Protein AF-A0A367IS87-F1 (afdb_monomer)

pLDDT: mean 85.95, std 9.02, range [53.47, 94.81]

Mean predicted aligned error: 5.11 Å

Solvent-accessible surface area (backbone atoms only — not comparable to full-atom values): 6168 Å² total; per-residue (Å²): 131,87,81,74,48,59,69,54,46,41,63,72,48,48,44,58,49,49,48,60,73,64,56,55,97,50,87,46,54,49,64,41,80,38,89,53,64,43,82,82,57,72,77,43,64,74,38,57,48,48,27,37,18,39,32,43,59,96,89,41,78,60,39,54,56,40,43,24,62,80,81,49,94,85,65,49,71,69,57,54,55,51,51,54,54,48,44,54,34,49,38,50,47,31,22,65,73,40,69,43,96,71,61,54,69,81

Nearest PDB structures (foldseek):
  7lo2-assembly1_B  TM=5.552E-01  e=5.186E-01  Escherichia coli 908573
  7ll3-assembly1_A-2  TM=4.665E-01  e=8.215E-01  Escherichia coli 908573
  8bb1-assembly1_D  TM=5.201E-01  e=1.301E+00  Escherichia coli
  7lo2-assembly1_D  TM=4.719E-01  e=1.141E+00  Escherichia coli 908573

Organism: Rhizopus azygosporus (NCBI:txid86630)

Secondary structure (DSSP, 8-state):
-PPPPHHHHIIIIIHHHHHHHT--S-TTEEEEE--S--TT-SSSTT---SEEEEEEETTEEEEEEEEE----TT--HHHHHHHHHHHHHHHHHHHHHTT-S---B-

Sequence (106 aa):
MFQVSEGHLAASYIHPMMSALFRSNNPETISNVCNKLFDMGQIANGSRPDYISDVYNGGERQYTNPVGEIKIEGATKIGIVRDLYRMALFSKEALDQGKLKGVMAF

Structure (mmCIF, N/CA/C/O backbone):
data_AF-A0A367IS87-F1
#
_entry.id   AF-A0A367IS87-F1
#
loop_
_atom_site.group_PDB
_atom_site.id
_atom_site.type_symbol
_atom_site.label_atom_id
_atom_site.label_alt_id
_atom_site.label_comp_id
_atom_site.label_asym_id
_atom_site.label_entity_id
_atom_site.label_seq_id
_atom_site.pdbx_PDB_ins_code
_atom_site.Cartn_x
_atom_site.Cartn_y
_atom_site.Cartn_z
_atom_site.occupancy
_atom_site.B_iso_or_equiv
_atom_site.auth_seq_id
_atom_site.auth_comp_id
_atom_site.auth_asym_id
_atom_site.auth_atom_id
_atom_site.pdbx_PDB_model_num
ATOM 1 N N . MET A 1 1 ? 10.821 11.137 -25.593 1.00 53.47 1 MET A N 1
ATOM 2 C CA . MET A 1 1 ? 9.707 10.975 -24.636 1.00 53.47 1 MET A CA 1
ATOM 3 C C . MET A 1 1 ? 10.308 11.077 -23.243 1.00 53.47 1 MET A C 1
ATOM 5 O O . MET A 1 1 ? 11.313 10.415 -23.016 1.00 53.47 1 MET A O 1
ATOM 9 N N . PHE A 1 2 ? 9.812 11.956 -22.367 1.00 56.75 2 PHE A N 1
ATOM 10 C CA . PHE A 1 2 ? 10.321 12.027 -20.991 1.00 56.75 2 PHE A CA 1
ATOM 11 C C . PHE A 1 2 ? 9.852 10.784 -20.235 1.00 56.75 2 PHE A C 1
ATOM 13 O O . PHE A 1 2 ? 8.651 10.546 -20.136 1.00 56.75 2 PHE A O 1
ATOM 20 N N . GLN A 1 3 ? 10.793 9.973 -19.755 1.00 74.69 3 GLN A N 1
ATOM 21 C CA . GLN A 1 3 ? 10.475 8.777 -18.985 1.00 74.69 3 GLN A CA 1
ATOM 22 C C . GLN A 1 3 ? 10.045 9.199 -17.578 1.00 74.69 3 GLN A C 1
ATOM 24 O O . GLN A 1 3 ? 10.817 9.804 -16.834 1.00 74.69 3 GLN A O 1
ATOM 29 N N . VAL A 1 4 ? 8.791 8.918 -17.235 1.00 82.56 4 VAL A N 1
ATOM 30 C CA . VAL A 1 4 ? 8.237 9.179 -15.904 1.00 82.56 4 VAL A CA 1
ATOM 31 C C . VAL A 1 4 ? 8.829 8.161 -14.928 1.00 82.56 4 VAL A C 1
ATOM 33 O O . VAL A 1 4 ? 8.791 6.961 -15.190 1.00 82.56 4 VAL A O 1
ATOM 36 N N . SER A 1 5 ? 9.397 8.624 -13.813 1.00 87.69 5 SER A N 1
ATOM 37 C CA . SER A 1 5 ? 9.875 7.731 -12.751 1.00 87.69 5 SER A CA 1
ATOM 38 C C . SER A 1 5 ? 8.708 7.166 -11.940 1.00 87.69 5 SER A C 1
ATOM 40 O O . SER A 1 5 ? 7.649 7.788 -11.863 1.00 87.69 5 SER A O 1
ATOM 42 N N . GLU A 1 6 ? 8.906 6.029 -11.268 1.00 85.31 6 GLU A N 1
ATOM 43 C CA . GLU A 1 6 ? 7.891 5.450 -10.369 1.00 85.31 6 GLU A CA 1
ATOM 44 C C . GLU A 1 6 ? 7.434 6.450 -9.301 1.00 85.31 6 GLU A C 1
ATOM 46 O O . GLU A 1 6 ? 6.239 6.606 -9.076 1.00 85.31 6 GLU A O 1
ATOM 51 N N . GLY A 1 7 ? 8.363 7.209 -8.708 1.00 86.69 7 GLY A N 1
ATOM 52 C CA . GLY A 1 7 ? 8.027 8.241 -7.723 1.00 86.69 7 GLY A CA 1
ATOM 53 C C . GLY A 1 7 ? 7.199 9.392 -8.303 1.00 86.69 7 GLY A C 1
ATOM 54 O O . GLY A 1 7 ? 6.274 9.869 -7.650 1.00 86.69 7 GLY A O 1
ATOM 55 N N . HIS A 1 8 ? 7.486 9.815 -9.539 1.00 89.00 8 HIS A N 1
ATOM 56 C CA . HIS A 1 8 ? 6.681 10.828 -10.222 1.00 89.00 8 HIS A CA 1
ATOM 57 C C . HIS A 1 8 ? 5.284 10.285 -10.550 1.00 89.00 8 HIS A C 1
ATOM 59 O O . HIS A 1 8 ? 4.289 10.953 -10.282 1.00 89.00 8 HIS A O 1
ATOM 65 N N . LEU A 1 9 ? 5.189 9.055 -11.066 1.00 90.38 9 LEU A N 1
ATOM 66 C CA . LEU A 1 9 ? 3.909 8.392 -11.324 1.00 90.38 9 LEU A CA 1
ATOM 67 C C . LEU A 1 9 ? 3.072 8.284 -10.039 1.00 90.38 9 LEU A C 1
ATOM 69 O O . LEU A 1 9 ? 1.891 8.641 -10.024 1.00 90.38 9 LEU A O 1
ATOM 73 N N . ALA A 1 10 ? 3.710 7.852 -8.949 1.00 90.50 10 ALA A N 1
ATOM 74 C CA . ALA A 1 10 ? 3.088 7.694 -7.646 1.00 90.50 10 ALA A CA 1
ATOM 75 C C . ALA A 1 10 ? 2.550 9.021 -7.098 1.00 90.50 10 ALA A C 1
ATOM 77 O O . ALA A 1 10 ? 1.386 9.098 -6.716 1.00 90.50 10 ALA A O 1
ATOM 78 N N . ALA A 1 11 ? 3.368 10.076 -7.077 1.00 89.12 11 ALA A N 1
ATOM 79 C CA . ALA A 1 11 ? 2.995 11.351 -6.470 1.00 89.12 11 ALA A CA 1
ATOM 80 C C . ALA A 1 11 ? 2.019 12.172 -7.328 1.00 89.12 11 ALA A C 1
ATOM 82 O O . ALA A 1 11 ? 1.124 12.817 -6.784 1.00 89.12 11 ALA A O 1
ATOM 83 N N . SER A 1 12 ? 2.180 12.159 -8.654 1.00 90.31 12 SER A N 1
ATOM 84 C CA . SER A 1 12 ? 1.435 13.046 -9.555 1.00 90.31 12 SER A CA 1
ATOM 85 C C . SER A 1 12 ? 0.123 12.453 -10.064 1.00 90.31 12 SER A C 1
ATOM 87 O O . SER A 1 12 ? -0.774 13.216 -10.412 1.00 90.31 12 SER A O 1
ATOM 89 N N . TYR A 1 13 ? -0.011 11.123 -10.093 1.00 90.88 13 TYR A N 1
ATOM 90 C CA . TYR A 1 13 ? -1.184 10.461 -10.677 1.00 90.88 13 TYR A CA 1
ATOM 91 C C . TYR A 1 13 ? -1.844 9.481 -9.713 1.00 90.88 13 TYR A C 1
ATOM 93 O O . TYR A 1 13 ? -3.031 9.623 -9.418 1.00 90.88 13 TYR A O 1
ATOM 101 N N . ILE A 1 14 ? -1.082 8.521 -9.179 1.00 90.69 14 ILE A N 1
ATOM 102 C CA . ILE A 1 14 ? -1.651 7.468 -8.326 1.00 90.69 14 ILE A CA 1
ATOM 103 C C . ILE A 1 14 ? -2.159 8.054 -7.012 1.00 90.69 14 ILE A C 1
ATOM 105 O O . ILE A 1 14 ? -3.305 7.825 -6.646 1.00 90.69 14 ILE A O 1
ATOM 109 N N . HIS A 1 15 ? -1.358 8.854 -6.308 1.00 91.31 15 HIS A N 1
ATOM 110 C CA . HIS A 1 15 ? -1.762 9.396 -5.017 1.00 91.31 15 HIS A CA 1
ATOM 111 C C . HIS A 1 15 ? -3.015 10.284 -5.106 1.00 91.31 15 HIS A C 1
ATOM 113 O O . HIS A 1 15 ? -3.942 10.017 -4.343 1.00 91.31 15 HIS A O 1
ATOM 119 N N . PRO A 1 16 ? -3.130 11.254 -6.036 1.00 91.62 16 PRO A N 1
ATOM 120 C CA . PRO A 1 16 ? -4.368 12.010 -6.219 1.00 91.62 16 PRO A CA 1
ATOM 121 C C . PRO A 1 16 ? -5.572 11.128 -6.568 1.00 91.62 16 PRO A C 1
ATOM 123 O O . PRO A 1 16 ? -6.641 11.312 -5.988 1.00 91.62 16 PRO A O 1
ATOM 126 N N . MET A 1 17 ? -5.400 10.152 -7.469 1.00 90.25 17 MET A N 1
ATOM 127 C CA . MET A 1 17 ? -6.465 9.220 -7.850 1.00 90.25 17 MET A CA 1
ATOM 128 C C . MET A 1 17 ? -6.949 8.407 -6.649 1.00 90.25 17 MET A C 1
ATOM 130 O O . MET A 1 17 ? -8.144 8.376 -6.370 1.00 90.25 17 MET A O 1
ATOM 134 N N . MET A 1 18 ? -6.034 7.773 -5.921 1.00 88.00 18 MET A N 1
ATOM 135 C CA . MET A 1 18 ? -6.370 6.904 -4.795 1.00 88.00 18 MET A CA 1
ATOM 136 C C . MET A 1 18 ? -6.921 7.702 -3.612 1.00 88.00 18 MET A C 1
ATOM 138 O O . MET A 1 18 ? -7.900 7.286 -3.000 1.00 88.00 18 MET A O 1
ATOM 142 N N . SER A 1 19 ? -6.382 8.890 -3.330 1.00 86.62 19 SER A N 1
ATOM 143 C CA . SER A 1 19 ? -6.934 9.797 -2.316 1.00 86.62 19 SER A CA 1
ATOM 144 C C . SER A 1 19 ? -8.349 10.271 -2.657 1.00 86.62 19 SER A C 1
ATOM 146 O O . SER A 1 19 ? -9.140 10.505 -1.747 1.00 86.62 19 SER A O 1
ATOM 148 N N . ALA A 1 20 ? -8.689 10.411 -3.942 1.00 86.81 20 ALA A N 1
ATOM 149 C CA . ALA A 1 20 ? -10.047 10.731 -4.375 1.00 86.81 20 ALA A CA 1
ATOM 150 C C . ALA A 1 20 ? -10.975 9.504 -4.347 1.00 86.81 20 ALA A C 1
ATOM 152 O O . ALA A 1 20 ? -12.114 9.617 -3.902 1.00 86.81 20 ALA A O 1
ATOM 153 N N . LEU A 1 21 ? -10.492 8.340 -4.790 1.00 84.56 21 LEU A N 1
ATOM 154 C CA . LEU A 1 21 ? -11.266 7.099 -4.873 1.00 84.56 21 LEU A CA 1
ATOM 155 C C . LEU A 1 21 ? -11.601 6.526 -3.489 1.00 84.56 21 LEU A C 1
ATOM 157 O O . LEU A 1 21 ? -12.729 6.104 -3.253 1.00 84.56 21 LEU A O 1
ATOM 161 N N . PHE A 1 22 ? -10.634 6.549 -2.570 1.00 77.25 22 PHE A N 1
ATOM 162 C CA . PHE A 1 22 ? -10.780 6.075 -1.188 1.00 77.25 22 PHE A CA 1
ATOM 163 C C . PHE A 1 22 ? -11.003 7.211 -0.203 1.00 77.25 22 PHE A C 1
ATOM 165 O O . PHE A 1 22 ? -10.750 7.060 0.992 1.00 77.25 22 PHE A O 1
ATOM 172 N N . ARG A 1 23 ? -11.491 8.353 -0.694 1.00 72.69 23 ARG A N 1
ATOM 173 C CA . ARG A 1 23 ? -11.950 9.437 0.163 1.00 72.69 23 ARG A CA 1
ATOM 174 C C . ARG A 1 23 ? -13.162 8.934 0.935 1.00 72.69 23 ARG A C 1
ATOM 176 O O . ARG A 1 23 ? -14.292 8.979 0.455 1.00 72.69 23 ARG A O 1
ATOM 183 N N . SER A 1 24 ? -12.915 8.358 2.101 1.00 64.88 24 SER A N 1
ATOM 184 C CA . SER A 1 24 ? -13.982 7.873 2.953 1.00 64.88 24 SER A CA 1
ATOM 185 C C . SER A 1 24 ? -14.663 9.071 3.623 1.00 64.88 24 SER A C 1
ATOM 187 O O . SER A 1 24 ? -14.080 10.147 3.767 1.00 64.88 24 SER A O 1
ATOM 189 N N . ASN A 1 25 ? -15.902 8.884 4.079 1.00 64.12 25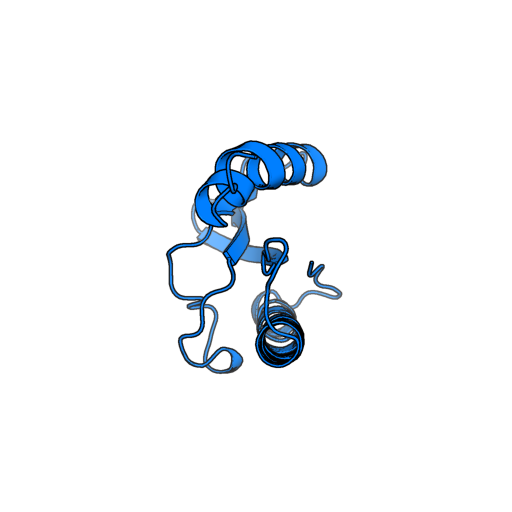 ASN A N 1
ATOM 190 C CA . ASN A 1 25 ? -16.541 9.851 4.977 1.00 64.12 25 ASN A CA 1
ATOM 191 C C . ASN A 1 25 ? -15.844 9.914 6.350 1.00 64.12 25 ASN A C 1
ATOM 193 O O . ASN A 1 25 ? -16.227 10.731 7.184 1.00 64.12 25 ASN A O 1
ATOM 197 N N . ASN A 1 26 ? -14.854 9.048 6.599 1.00 69.69 26 ASN A N 1
ATOM 198 C CA . ASN A 1 26 ? -14.023 9.096 7.783 1.00 69.69 26 ASN A CA 1
ATOM 199 C C . ASN A 1 26 ? -12.782 9.974 7.501 1.00 69.69 26 A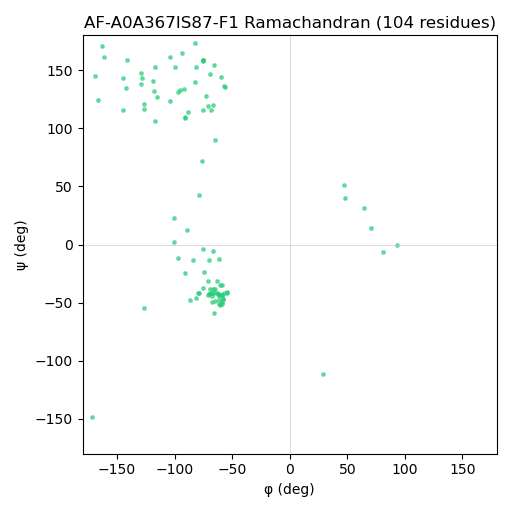SN A C 1
ATOM 201 O O . ASN A 1 26 ? -11.878 9.540 6.779 1.00 69.69 26 ASN A O 1
ATOM 205 N N . PRO A 1 27 ? -12.695 11.186 8.086 1.00 69.44 27 PRO A N 1
ATOM 206 C CA . PRO A 1 27 ? -11.556 12.086 7.887 1.00 69.44 27 PRO A CA 1
ATOM 207 C C . PRO A 1 27 ? -10.219 11.494 8.360 1.00 69.44 27 PRO A C 1
ATOM 209 O O . PRO A 1 27 ? -9.166 12.018 8.014 1.00 69.44 27 PRO A O 1
ATOM 212 N N . GLU A 1 28 ? -10.247 10.396 9.112 1.00 82.81 28 GLU A N 1
ATOM 213 C CA . GLU A 1 28 ? -9.071 9.689 9.609 1.00 82.81 28 GLU A CA 1
ATOM 214 C C . GLU A 1 28 ? -8.550 8.606 8.642 1.00 82.81 28 GLU A C 1
ATOM 216 O O . GLU A 1 28 ? -7.717 7.787 9.019 1.00 82.81 28 GLU A O 1
ATOM 221 N N . THR A 1 29 ? -9.012 8.582 7.385 1.00 87.12 29 THR A N 1
ATOM 222 C CA . THR A 1 29 ? -8.397 7.769 6.317 1.00 87.12 29 THR A CA 1
ATOM 223 C C . THR A 1 29 ? -7.286 8.557 5.630 1.00 87.12 29 THR A C 1
ATOM 225 O O . T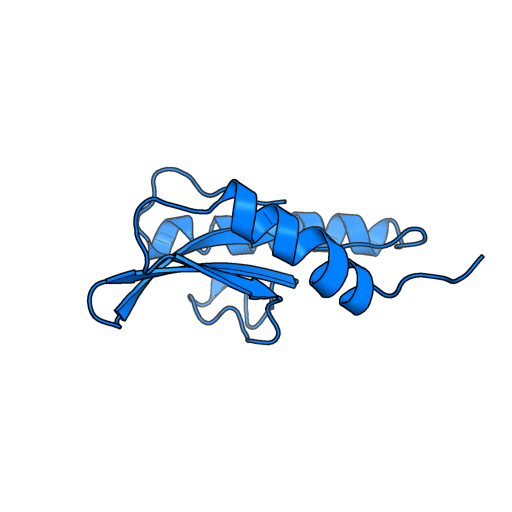HR A 1 29 ? -7.546 9.554 4.957 1.00 87.12 29 THR A O 1
ATOM 228 N N . ILE A 1 30 ? -6.043 8.104 5.786 1.00 87.81 30 ILE A N 1
ATOM 229 C CA . ILE A 1 30 ? -4.849 8.776 5.277 1.00 87.81 30 IL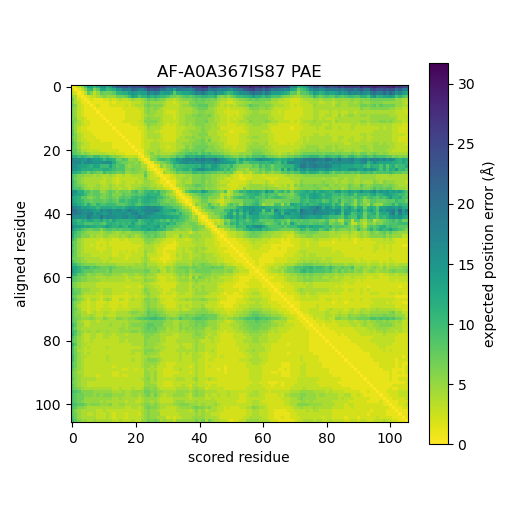E A CA 1
ATOM 230 C C . ILE A 1 30 ? -4.158 7.876 4.259 1.00 87.81 30 ILE A C 1
ATOM 232 O O . ILE A 1 30 ? -3.477 6.906 4.599 1.00 87.81 30 ILE A O 1
ATOM 236 N N . SER A 1 31 ? -4.290 8.246 2.989 1.00 87.75 31 SER A N 1
ATOM 237 C CA . SER A 1 31 ? -3.574 7.593 1.900 1.00 87.75 31 SER A CA 1
ATOM 238 C C . SER A 1 31 ? -2.156 8.140 1.770 1.00 87.75 31 SER A C 1
ATOM 240 O O . SER A 1 31 ? -1.935 9.342 1.888 1.00 87.75 31 SER A O 1
ATOM 242 N N . ASN A 1 32 ? -1.181 7.273 1.513 1.00 86.31 32 ASN A N 1
ATOM 243 C CA . ASN A 1 32 ? 0.233 7.623 1.515 1.00 86.31 32 ASN A CA 1
ATOM 244 C C . ASN A 1 32 ? 0.986 6.883 0.407 1.00 86.31 32 ASN A C 1
ATOM 246 O O . ASN A 1 32 ? 0.869 5.665 0.268 1.00 86.31 32 ASN A O 1
ATOM 250 N N . VAL A 1 33 ? 1.841 7.615 -0.316 1.00 85.75 33 VAL A N 1
ATOM 251 C CA . VAL A 1 33 ? 2.959 6.986 -1.033 1.00 85.75 33 VAL A CA 1
ATOM 252 C C . VAL A 1 33 ? 3.916 6.468 0.031 1.00 85.75 33 VAL A C 1
ATOM 254 O O . VAL A 1 33 ? 4.427 7.232 0.857 1.00 85.75 33 VAL A O 1
ATOM 257 N N . CYS A 1 34 ? 4.087 5.156 0.079 1.00 77.62 34 CYS A N 1
ATOM 258 C CA . CYS A 1 34 ? 4.670 4.516 1.236 1.00 77.62 34 CYS A CA 1
ATOM 259 C C . CYS A 1 34 ? 6.187 4.405 1.071 1.00 77.62 34 CYS A C 1
ATOM 261 O O . CYS A 1 34 ? 6.711 3.620 0.289 1.00 77.62 34 CYS A O 1
ATOM 263 N N . ASN A 1 35 ? 6.904 5.199 1.867 1.00 69.69 35 ASN A N 1
ATOM 264 C CA . ASN A 1 35 ? 8.349 5.066 2.059 1.00 69.69 35 ASN A CA 1
ATOM 265 C C . ASN A 1 35 ? 8.710 4.340 3.365 1.00 69.69 35 ASN A C 1
ATOM 267 O O . ASN A 1 35 ? 9.893 4.157 3.654 1.00 69.69 35 ASN A O 1
ATOM 271 N N . LYS A 1 36 ? 7.708 3.892 4.130 1.00 67.88 36 LYS A N 1
ATOM 272 C CA . LYS A 1 36 ? 7.872 3.250 5.439 1.00 67.88 36 LYS A CA 1
ATOM 273 C C . LYS A 1 36 ? 7.780 1.731 5.330 1.00 67.88 36 LYS A C 1
ATOM 275 O O . LYS A 1 36 ? 7.141 1.212 4.425 1.00 67.88 36 LYS A O 1
ATOM 280 N N . LEU A 1 37 ? 8.424 1.020 6.250 1.00 72.44 37 LEU A N 1
ATOM 281 C CA . LEU A 1 37 ? 8.256 -0.429 6.360 1.00 72.44 37 LEU A CA 1
ATOM 282 C C . LEU A 1 37 ? 6.788 -0.758 6.629 1.00 72.44 37 LEU A C 1
ATOM 284 O O . LEU A 1 37 ? 6.112 -0.019 7.349 1.00 72.44 37 LEU A O 1
ATOM 288 N N . PHE A 1 38 ? 6.308 -1.869 6.069 1.00 77.75 38 PHE A N 1
ATOM 289 C CA . PHE A 1 38 ? 4.988 -2.387 6.398 1.00 77.75 38 PHE A CA 1
ATOM 290 C C . PHE A 1 38 ? 5.042 -3.067 7.765 1.00 77.75 38 PHE A C 1
ATOM 292 O O . PHE A 1 38 ? 5.026 -4.287 7.880 1.00 77.75 38 PHE A O 1
ATOM 299 N N . ASP A 1 39 ? 5.156 -2.247 8.809 1.00 67.06 39 ASP A N 1
ATOM 300 C CA . ASP A 1 39 ? 5.264 -2.658 10.215 1.00 67.06 39 ASP A CA 1
ATOM 301 C C . ASP A 1 39 ? 3.899 -3.041 10.791 1.00 67.06 39 ASP A C 1
ATOM 303 O O . ASP A 1 39 ? 3.447 -2.602 11.844 1.00 67.06 39 ASP A O 1
ATOM 307 N N . MET A 1 40 ? 3.152 -3.766 9.980 1.00 65.31 40 MET A N 1
ATOM 308 C CA . MET A 1 40 ? 1.918 -4.385 10.389 1.00 65.31 40 MET A CA 1
ATOM 309 C C . MET A 1 40 ? 2.327 -5.686 11.108 1.00 65.31 40 MET A C 1
ATOM 311 O O . MET A 1 40 ? 1.867 -5.960 12.212 1.00 65.31 40 MET A O 1
ATOM 315 N N . GLY A 1 41 ? 3.249 -6.490 10.567 1.00 66.94 41 GLY A N 1
ATOM 316 C CA . GLY A 1 41 ? 3.687 -7.711 11.250 1.00 66.94 41 GLY A CA 1
ATOM 317 C C . GLY A 1 41 ? 4.875 -8.410 10.590 1.00 66.94 41 GLY A C 1
ATOM 318 O O . GLY A 1 41 ? 5.769 -7.764 10.047 1.00 66.94 41 GLY A O 1
ATOM 319 N N . GLN A 1 42 ? 4.925 -9.743 10.698 1.00 71.81 42 GLN A N 1
ATOM 320 C CA . GLN A 1 42 ? 6.068 -10.547 10.250 1.00 71.81 42 GLN A CA 1
ATOM 321 C C . GLN A 1 42 ? 5.908 -11.167 8.854 1.00 71.81 42 GLN A C 1
ATOM 323 O O . GLN A 1 42 ? 6.896 -11.655 8.307 1.00 71.81 42 GLN A O 1
ATOM 328 N N . ILE A 1 43 ? 4.712 -11.147 8.251 1.00 77.00 43 ILE A N 1
ATOM 329 C CA . ILE A 1 43 ? 4.453 -11.830 6.968 1.00 77.00 43 ILE A CA 1
ATOM 330 C C . ILE A 1 43 ? 5.156 -11.102 5.819 1.00 77.00 43 ILE A C 1
ATOM 332 O O . ILE A 1 43 ? 5.797 -11.730 4.976 1.00 77.00 43 ILE A O 1
ATOM 336 N N . ALA A 1 44 ? 5.085 -9.773 5.799 1.00 75.38 44 ALA A N 1
ATOM 337 C CA . ALA A 1 44 ? 5.783 -8.939 4.834 1.00 75.38 44 ALA A CA 1
ATOM 338 C C . ALA A 1 44 ? 7.305 -8.921 5.049 1.00 75.38 44 ALA A C 1
ATOM 340 O O . ALA A 1 44 ? 8.029 -8.467 4.164 1.00 75.38 44 ALA A O 1
ATOM 341 N N . ASN A 1 45 ? 7.803 -9.411 6.192 1.00 76.94 45 ASN A N 1
ATOM 342 C CA . ASN A 1 45 ? 9.226 -9.560 6.513 1.00 76.94 45 ASN A CA 1
ATOM 343 C C . ASN A 1 45 ? 10.069 -8.305 6.193 1.00 76.94 45 ASN A C 1
ATOM 345 O O . ASN A 1 45 ? 11.053 -8.365 5.455 1.00 76.94 45 ASN A O 1
ATOM 349 N N . GLY A 1 46 ? 9.634 -7.137 6.674 1.00 72.06 46 GLY A N 1
ATOM 350 C CA . GLY A 1 46 ? 10.323 -5.866 6.411 1.00 72.06 46 GLY A CA 1
ATOM 351 C C . GLY A 1 46 ? 10.213 -5.369 4.963 1.00 72.06 46 GLY A C 1
ATOM 352 O O . GLY A 1 46 ? 10.942 -4.465 4.560 1.00 72.06 46 GLY A O 1
ATOM 353 N N . SER A 1 47 ? 9.310 -5.935 4.162 1.00 82.12 47 SER A N 1
ATOM 354 C CA . SER A 1 47 ? 8.976 -5.397 2.845 1.00 82.12 47 SER A CA 1
ATOM 355 C C . SER A 1 47 ? 8.098 -4.155 2.973 1.00 82.12 47 SER A C 1
ATOM 357 O O . SER A 1 47 ? 7.428 -3.920 3.981 1.00 82.12 47 SER A O 1
ATOM 359 N N . ARG A 1 48 ? 8.094 -3.352 1.913 1.00 87.50 48 ARG A N 1
ATOM 360 C CA . ARG A 1 48 ? 7.353 -2.098 1.846 1.00 87.50 48 ARG A CA 1
ATOM 361 C C . ARG A 1 48 ? 6.463 -2.080 0.602 1.00 87.50 48 ARG A C 1
ATOM 363 O O . ARG A 1 48 ? 7.025 -2.204 -0.481 1.00 87.50 48 ARG A O 1
ATOM 370 N N . PRO A 1 49 ? 5.136 -1.931 0.719 1.00 90.94 49 PRO A N 1
ATOM 371 C CA . PRO A 1 49 ? 4.301 -1.608 -0.434 1.00 90.94 49 PRO A CA 1
ATOM 372 C C . PRO A 1 49 ? 4.648 -0.206 -0.938 1.00 90.94 49 PRO A C 1
ATOM 374 O O . PRO A 1 49 ? 5.081 0.634 -0.154 1.00 90.94 49 PRO A O 1
ATOM 377 N N . ASP A 1 50 ? 4.421 0.075 -2.214 1.00 91.56 50 ASP A N 1
ATOM 378 C CA . ASP A 1 50 ? 4.624 1.417 -2.774 1.00 91.56 50 ASP A CA 1
ATOM 379 C C . ASP A 1 50 ? 3.517 2.391 -2.338 1.00 91.56 50 ASP A C 1
ATOM 381 O O . ASP A 1 50 ? 3.716 3.610 -2.299 1.00 91.56 50 ASP A O 1
ATOM 385 N N . TYR A 1 51 ? 2.347 1.865 -1.969 1.00 91.62 51 TYR A N 1
ATOM 386 C CA . TYR A 1 51 ? 1.200 2.658 -1.546 1.00 91.62 51 TYR A CA 1
ATOM 387 C C . TYR A 1 51 ? 0.395 1.979 -0.441 1.00 91.62 51 TYR A C 1
ATOM 389 O O . TYR A 1 51 ? 0.202 0.763 -0.462 1.00 91.62 51 TYR A O 1
ATOM 397 N N . ILE A 1 52 ? -0.119 2.776 0.495 1.00 91.25 52 ILE A N 1
ATOM 398 C CA . ILE A 1 52 ? -1.058 2.327 1.530 1.00 91.25 52 ILE A CA 1
ATOM 399 C C . ILE A 1 52 ? -2.130 3.383 1.788 1.00 91.25 52 ILE A C 1
ATOM 401 O O . ILE A 1 52 ? -1.908 4.570 1.545 1.00 91.25 52 ILE A O 1
ATOM 405 N N . SER A 1 53 ? -3.262 2.972 2.349 1.00 90.06 53 SER A N 1
ATOM 406 C CA . SER A 1 53 ? -4.170 3.884 3.044 1.00 90.06 53 SER A CA 1
ATOM 407 C C . SER A 1 53 ? -4.457 3.371 4.443 1.00 90.06 53 SER A C 1
ATOM 409 O O . SER A 1 53 ? -4.991 2.277 4.615 1.00 90.06 53 SER A O 1
ATOM 411 N N . ASP A 1 54 ? -4.047 4.149 5.437 1.00 89.81 54 ASP A N 1
ATOM 412 C CA . ASP A 1 54 ? -4.221 3.823 6.845 1.00 89.81 54 ASP A CA 1
ATOM 413 C C . ASP A 1 54 ? -5.482 4.501 7.371 1.00 89.81 54 ASP A C 1
ATOM 415 O O . ASP A 1 54 ? -5.698 5.693 7.152 1.00 89.81 54 ASP A O 1
ATOM 419 N N . VAL A 1 55 ? -6.308 3.747 8.088 1.00 89.12 55 VAL A N 1
ATOM 420 C CA . VAL A 1 55 ? -7.501 4.266 8.755 1.00 89.12 55 VAL A CA 1
ATOM 421 C C . VAL A 1 55 ? -7.215 4.374 10.241 1.00 89.12 55 VAL A C 1
ATOM 423 O O . VAL A 1 55 ? -6.866 3.384 10.888 1.00 89.12 55 VAL A O 1
ATOM 426 N N . TYR A 1 56 ? -7.374 5.575 10.781 1.00 89.50 56 TYR A N 1
ATOM 427 C CA . TYR A 1 56 ? -7.187 5.875 12.193 1.00 89.50 56 TYR A CA 1
ATOM 428 C C . TYR A 1 56 ? -8.534 6.027 12.911 1.00 89.50 56 TYR A C 1
ATOM 430 O O . TYR A 1 56 ? -9.580 6.191 12.280 1.00 89.50 56 TYR A O 1
ATOM 438 N N . ASN A 1 57 ? -8.486 5.907 14.237 1.00 87.88 57 ASN A N 1
ATOM 439 C CA . ASN A 1 57 ? -9.547 6.291 15.162 1.00 87.88 57 ASN A CA 1
ATOM 440 C C . ASN A 1 57 ? -8.904 6.831 16.437 1.00 87.88 57 ASN A C 1
ATOM 442 O O . ASN A 1 57 ? -8.178 6.097 17.109 1.00 87.88 57 ASN A O 1
ATOM 446 N N . GLY A 1 58 ? -9.114 8.111 16.749 1.00 87.19 58 GLY A N 1
ATOM 447 C CA . GLY A 1 58 ? -8.544 8.718 17.954 1.00 87.19 58 GLY A CA 1
ATOM 448 C C . GLY A 1 58 ? -7.012 8.772 17.932 1.00 87.19 58 GLY A C 1
ATOM 449 O O . GLY A 1 58 ? -6.370 8.653 18.971 1.00 87.19 58 GLY A O 1
ATOM 450 N N . GLY A 1 59 ? -6.420 8.913 16.741 1.00 84.88 59 GLY A N 1
ATOM 451 C CA . GLY A 1 59 ? -4.965 8.936 16.542 1.00 84.88 59 GLY A CA 1
ATOM 452 C C . GLY A 1 59 ? -4.287 7.561 16.505 1.00 84.88 59 GLY A C 1
ATOM 453 O O . GLY A 1 59 ? -3.110 7.482 16.154 1.00 84.88 59 GLY A O 1
ATOM 454 N N . GLU A 1 60 ? -5.009 6.473 16.782 1.00 87.69 60 GLU A N 1
ATOM 455 C CA . GLU A 1 60 ? -4.486 5.109 16.678 1.00 87.69 60 GLU A CA 1
ATOM 456 C C . GLU A 1 60 ? -4.872 4.465 15.346 1.00 87.69 60 GLU A C 1
ATOM 458 O O . GLU A 1 60 ? -6.041 4.482 14.946 1.00 87.69 60 GLU A O 1
ATOM 463 N N . ARG A 1 61 ? -3.888 3.872 14.653 1.00 87.62 61 ARG A N 1
ATOM 464 C CA . ARG A 1 61 ? -4.126 3.152 13.395 1.00 87.62 61 ARG A CA 1
ATOM 465 C C . ARG A 1 61 ? -4.954 1.903 13.685 1.00 87.62 61 ARG A C 1
ATOM 467 O O . ARG A 1 61 ? -4.503 1.021 14.406 1.00 87.62 61 ARG A O 1
ATOM 474 N N . GLN A 1 62 ? -6.125 1.813 13.068 1.00 89.88 62 GLN A N 1
ATOM 475 C CA . GLN A 1 62 ? -7.031 0.676 13.203 1.00 89.88 62 GLN A CA 1
ATOM 476 C C . GLN A 1 62 ? -6.689 -0.428 12.203 1.00 89.88 62 GLN A C 1
ATOM 478 O O . GLN A 1 62 ? -6.602 -1.598 12.565 1.00 89.88 62 GLN A O 1
ATOM 483 N N . TYR A 1 63 ? -6.502 -0.062 10.934 1.00 90.38 63 TYR A N 1
ATOM 484 C CA . TYR A 1 63 ? -6.147 -0.993 9.864 1.00 90.38 63 TYR A 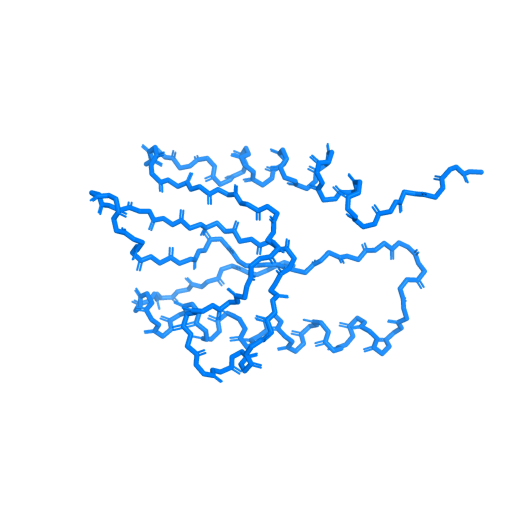CA 1
ATOM 485 C C . TYR A 1 63 ? -5.592 -0.250 8.644 1.00 90.38 63 TYR A C 1
ATOM 487 O O . TYR A 1 63 ? -5.694 0.973 8.548 1.00 90.38 63 TYR A O 1
ATOM 495 N N . THR A 1 64 ? -5.056 -1.013 7.691 1.00 90.06 64 THR A N 1
ATOM 496 C CA . THR A 1 64 ? -4.610 -0.516 6.384 1.00 90.06 64 THR A CA 1
ATOM 497 C C . THR A 1 64 ? -5.457 -1.134 5.276 1.00 90.06 64 THR A C 1
ATOM 499 O O . THR A 1 64 ? -5.582 -2.355 5.211 1.00 90.06 64 THR A O 1
ATOM 502 N N . ASN A 1 65 ? -6.037 -0.313 4.402 1.00 90.12 65 ASN A N 1
ATOM 503 C CA . ASN A 1 65 ? -6.716 -0.733 3.175 1.00 90.12 65 ASN A CA 1
ATOM 504 C C . ASN A 1 65 ? -6.968 0.494 2.267 1.00 90.12 65 ASN A C 1
ATOM 506 O O . ASN A 1 65 ? -7.651 1.413 2.721 1.00 90.12 65 ASN A O 1
ATOM 510 N N . PRO A 1 66 ? -6.519 0.522 0.995 1.00 90.75 66 PRO A N 1
ATOM 511 C CA . PRO A 1 66 ? -5.793 -0.526 0.263 1.00 90.75 66 PRO A CA 1
ATOM 512 C C . PRO A 1 66 ? -4.280 -0.566 0.533 1.00 90.75 66 PRO A C 1
ATOM 514 O O . PRO A 1 66 ? -3.720 0.330 1.165 1.00 90.75 66 PRO A O 1
ATOM 517 N N . VAL A 1 67 ? -3.625 -1.596 -0.009 1.00 92.38 67 VAL A N 1
ATOM 518 C CA . VAL A 1 67 ? -2.162 -1.697 -0.195 1.00 92.38 67 VAL A CA 1
ATOM 519 C C . VAL A 1 67 ? -1.848 -1.784 -1.692 1.00 92.38 67 VAL A C 1
ATOM 521 O O . VAL A 1 67 ? -2.684 -2.267 -2.446 1.00 92.38 67 VAL A O 1
ATOM 524 N N . GLY A 1 68 ? -0.679 -1.349 -2.159 1.00 92.44 68 GLY A N 1
ATOM 525 C CA . GLY A 1 68 ? -0.378 -1.469 -3.588 1.00 92.44 68 GLY A CA 1
ATOM 526 C C . GLY A 1 68 ? 1.086 -1.369 -3.983 1.00 92.44 68 GLY A C 1
ATOM 527 O O . GLY A 1 68 ? 1.921 -0.871 -3.226 1.00 92.44 68 GLY A O 1
ATOM 528 N N . GLU A 1 69 ? 1.368 -1.855 -5.186 1.00 94.00 69 GLU A N 1
ATOM 529 C CA . GLU A 1 69 ? 2.658 -1.805 -5.876 1.00 94.00 69 GLU A CA 1
ATOM 530 C C . GLU A 1 69 ? 2.500 -1.005 -7.179 1.00 94.00 69 GLU A C 1
ATOM 532 O O . GLU A 1 69 ? 1.500 -1.105 -7.884 1.00 94.00 69 GLU A O 1
ATOM 537 N N . ILE A 1 70 ? 3.493 -0.189 -7.523 1.00 92.12 70 ILE A N 1
ATOM 538 C CA . ILE A 1 70 ? 3.451 0.687 -8.698 1.00 92.12 70 ILE A CA 1
ATOM 539 C C . ILE A 1 70 ? 4.580 0.273 -9.632 1.00 92.12 70 ILE A C 1
ATOM 541 O O . ILE A 1 70 ? 5.720 0.112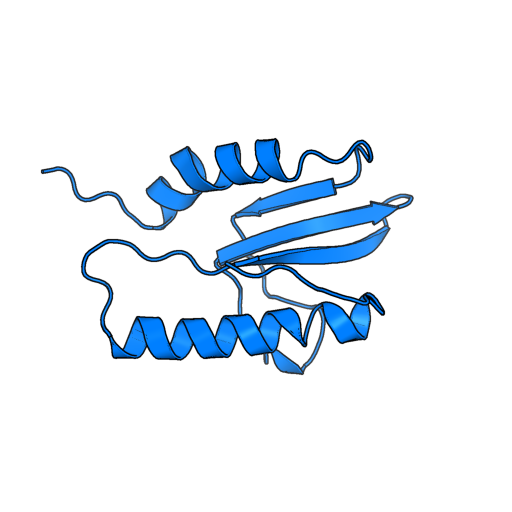 -9.205 1.00 92.12 70 ILE A O 1
ATOM 545 N N . LYS A 1 71 ? 4.276 0.109 -10.924 1.00 90.31 71 LYS A N 1
ATOM 546 C CA . LYS A 1 71 ? 5.280 -0.175 -11.957 1.00 90.31 71 LYS A CA 1
ATOM 547 C C . LYS A 1 71 ? 5.153 0.797 -13.114 1.00 90.31 71 LYS A C 1
ATOM 549 O O . LYS A 1 71 ? 4.052 1.174 -13.511 1.00 90.31 71 LYS A O 1
ATOM 554 N N . ILE A 1 72 ? 6.297 1.167 -13.672 1.00 90.56 72 ILE A N 1
ATOM 555 C CA . ILE A 1 72 ? 6.384 1.917 -14.925 1.00 90.56 72 ILE A CA 1
ATOM 556 C C . ILE A 1 72 ? 6.538 0.978 -16.122 1.00 90.56 72 ILE A C 1
ATOM 558 O O . ILE A 1 72 ? 6.893 -0.198 -15.994 1.00 90.56 72 ILE A O 1
ATOM 562 N N . GLU A 1 73 ? 6.306 1.524 -17.312 1.00 87.88 73 GLU A N 1
ATOM 563 C CA . GLU A 1 73 ? 6.628 0.844 -18.561 1.00 87.88 73 GLU A CA 1
ATOM 564 C C . GLU A 1 73 ? 8.117 0.456 -18.598 1.00 87.88 73 GLU A C 1
ATOM 566 O O . GLU A 1 73 ? 8.996 1.234 -18.221 1.00 87.88 73 GLU A O 1
ATOM 571 N N . GLY A 1 74 ? 8.396 -0.777 -19.027 1.00 86.38 74 GLY A N 1
ATOM 572 C CA . GLY A 1 74 ? 9.745 -1.351 -19.024 1.00 86.38 74 GLY A CA 1
ATOM 573 C C . GLY A 1 74 ? 10.102 -2.159 -17.771 1.00 86.38 74 GLY A C 1
ATOM 574 O O . GLY A 1 74 ? 11.198 -2.720 -17.717 1.00 86.38 74 GLY A O 1
ATOM 575 N N . ALA A 1 75 ? 9.198 -2.286 -16.790 1.00 88.88 75 ALA A N 1
ATOM 576 C CA . ALA A 1 75 ? 9.388 -3.203 -15.668 1.00 88.88 75 ALA A CA 1
ATOM 577 C C . ALA A 1 75 ? 9.603 -4.650 -16.154 1.00 88.88 75 ALA A C 1
ATOM 579 O O . ALA A 1 75 ? 8.922 -5.153 -17.052 1.00 88.88 75 ALA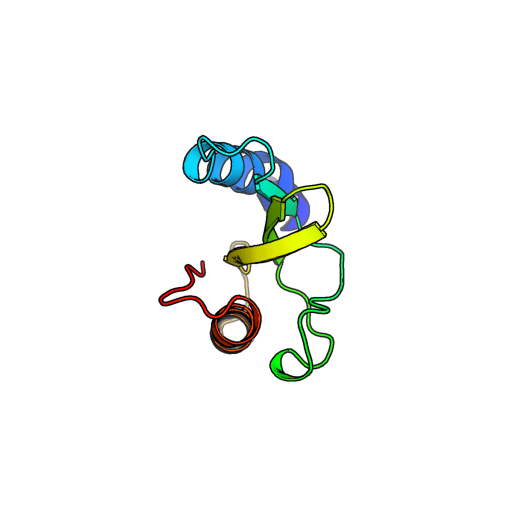 A O 1
ATOM 580 N N . THR A 1 76 ? 10.571 -5.343 -15.550 1.00 93.88 76 THR A N 1
ATOM 581 C CA . THR A 1 76 ? 10.882 -6.724 -15.940 1.00 93.88 76 THR A CA 1
ATOM 582 C C . THR A 1 76 ? 9.749 -7.669 -15.543 1.00 93.88 76 THR A C 1
ATOM 584 O O . THR A 1 76 ? 9.142 -7.518 -14.483 1.00 93.88 76 THR A O 1
ATOM 587 N N . LYS A 1 77 ? 9.512 -8.715 -16.347 1.00 93.62 77 LYS A N 1
ATOM 588 C CA . LYS A 1 77 ? 8.506 -9.747 -16.031 1.00 93.62 77 LYS A CA 1
ATOM 589 C C . LYS A 1 77 ? 8.727 -10.373 -14.650 1.00 93.62 77 LYS A C 1
ATOM 591 O O . LYS A 1 77 ? 7.770 -10.594 -13.920 1.00 93.62 77 LYS A O 1
ATOM 596 N N . ILE A 1 78 ? 9.985 -10.629 -14.287 1.00 94.81 78 ILE A N 1
ATOM 597 C CA . ILE A 1 78 ? 10.346 -11.197 -12.979 1.00 94.81 78 ILE A CA 1
ATOM 598 C C . ILE A 1 78 ? 10.004 -10.217 -11.850 1.00 94.81 78 ILE A C 1
ATOM 600 O O . ILE A 1 78 ? 9.464 -10.639 -10.831 1.00 94.81 78 ILE A O 1
ATOM 604 N N . GLY A 1 79 ? 10.272 -8.919 -12.038 1.00 91.25 79 GLY A N 1
ATOM 605 C CA . GLY A 1 79 ? 9.887 -7.877 -11.084 1.00 91.25 79 GLY A CA 1
ATOM 606 C C . GLY A 1 79 ? 8.378 -7.843 -10.858 1.00 91.25 79 GLY A C 1
ATOM 607 O O . GLY A 1 79 ? 7.937 -7.954 -9.722 1.00 91.25 79 GLY A O 1
ATOM 608 N N . ILE A 1 80 ? 7.596 -7.829 -11.942 1.00 92.25 80 ILE A N 1
ATOM 609 C CA . ILE A 1 80 ? 6.126 -7.840 -11.882 1.00 92.25 80 ILE A CA 1
ATOM 610 C C . ILE A 1 80 ? 5.606 -9.067 -11.118 1.00 92.25 80 ILE A C 1
ATOM 612 O O . ILE A 1 80 ? 4.767 -8.931 -10.233 1.00 92.25 80 ILE A O 1
ATOM 616 N N . VAL A 1 81 ? 6.120 -10.266 -11.417 1.00 94.25 81 VAL A N 1
ATOM 617 C CA . VAL A 1 81 ? 5.705 -11.500 -10.725 1.00 94.25 81 VAL A CA 1
ATOM 618 C C . VAL A 1 81 ? 6.038 -11.441 -9.234 1.00 94.25 81 VAL A C 1
ATOM 620 O O . VAL A 1 81 ? 5.220 -11.827 -8.403 1.00 94.25 81 VAL A O 1
ATOM 623 N N . ARG A 1 82 ? 7.226 -10.944 -8.875 1.00 92.56 82 ARG A N 1
ATOM 624 C CA . ARG A 1 82 ? 7.617 -10.778 -7.472 1.00 92.56 82 ARG A CA 1
ATOM 625 C C . ARG A 1 82 ? 6.688 -9.806 -6.748 1.00 92.56 82 ARG A C 1
ATOM 627 O O . ARG A 1 82 ? 6.280 -10.091 -5.626 1.00 92.56 82 ARG A O 1
ATOM 634 N N . ASP A 1 83 ? 6.361 -8.686 -7.375 1.00 92.44 83 ASP A N 1
ATOM 635 C CA . ASP A 1 83 ? 5.532 -7.657 -6.754 1.00 92.44 83 ASP A CA 1
ATOM 636 C C . ASP A 1 83 ? 4.070 -8.124 -6.618 1.00 92.44 83 ASP A C 1
ATOM 638 O O . ASP A 1 83 ? 3.456 -7.886 -5.582 1.00 92.44 83 ASP A O 1
ATOM 642 N N . LEU A 1 84 ? 3.570 -8.961 -7.537 1.00 93.06 84 LEU A N 1
ATOM 643 C CA . LEU A 1 84 ? 2.289 -9.663 -7.372 1.00 93.06 84 LEU A CA 1
ATOM 644 C C . LEU A 1 84 ? 2.260 -10.557 -6.115 1.00 93.06 84 LEU A C 1
ATOM 646 O O . LEU A 1 84 ? 1.283 -10.545 -5.364 1.00 93.06 84 LEU A O 1
ATOM 650 N N . TYR A 1 85 ? 3.328 -11.317 -5.843 1.00 93.25 85 TYR A N 1
ATOM 651 C CA . TYR A 1 85 ? 3.414 -12.106 -4.605 1.00 93.25 85 TYR A CA 1
ATOM 652 C C . TYR A 1 85 ? 3.503 -11.218 -3.362 1.00 93.25 85 TYR A C 1
ATOM 654 O O . TYR A 1 85 ? 2.880 -11.523 -2.346 1.00 93.25 85 TYR A O 1
ATOM 662 N N . ARG A 1 86 ? 4.238 -10.103 -3.436 1.00 91.75 86 ARG A N 1
ATOM 663 C CA . ARG A 1 86 ? 4.318 -9.135 -2.334 1.00 91.75 86 ARG A CA 1
ATOM 664 C C . ARG A 1 86 ? 2.951 -8.539 -2.020 1.00 91.75 86 ARG A C 1
ATOM 666 O O . ARG A 1 86 ? 2.584 -8.506 -0.851 1.00 91.75 86 ARG A O 1
ATOM 673 N N . MET A 1 87 ? 2.156 -8.183 -3.029 1.00 93.12 87 MET A N 1
ATOM 674 C CA . MET A 1 87 ? 0.775 -7.729 -2.834 1.00 93.12 87 MET A CA 1
ATOM 675 C C . MET A 1 87 ? -0.077 -8.759 -2.087 1.00 93.12 87 MET A C 1
ATOM 677 O O . MET A 1 87 ? -0.827 -8.389 -1.183 1.00 93.12 87 MET A O 1
ATOM 681 N N . ALA A 1 88 ? 0.052 -10.050 -2.411 1.00 93.62 88 ALA A N 1
ATOM 682 C CA . ALA A 1 88 ? -0.661 -11.107 -1.694 1.00 93.62 88 ALA A CA 1
ATOM 683 C C . ALA A 1 88 ? -0.241 -11.181 -0.213 1.00 93.62 88 ALA A C 1
ATOM 685 O O . ALA A 1 88 ? -1.100 -11.297 0.665 1.00 93.62 88 ALA A O 1
ATOM 686 N N . LEU A 1 89 ? 1.059 -11.048 0.076 1.00 93.06 89 LEU A N 1
ATOM 687 C CA . LEU A 1 89 ? 1.579 -11.013 1.447 1.00 93.06 89 LEU A CA 1
ATOM 688 C C . LEU A 1 89 ? 1.077 -9.782 2.213 1.00 93.06 89 LEU A C 1
ATOM 690 O O . LEU A 1 89 ? 0.535 -9.938 3.305 1.00 93.06 89 LEU A O 1
ATOM 694 N N . PHE A 1 90 ? 1.176 -8.585 1.624 1.00 92.75 90 PHE A N 1
ATOM 695 C CA . PHE A 1 90 ? 0.678 -7.338 2.220 1.00 92.75 90 PHE A CA 1
ATOM 696 C C . PHE A 1 90 ? -0.829 -7.362 2.464 1.00 92.75 90 PHE A C 1
ATOM 698 O O . PHE A 1 90 ? -1.307 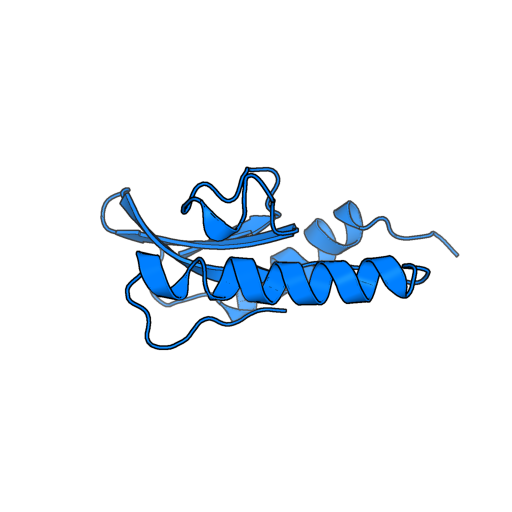-6.806 3.452 1.00 92.75 90 PHE A O 1
ATOM 705 N N . SER A 1 91 ? -1.584 -8.021 1.587 1.00 93.69 91 SER A N 1
ATOM 706 C CA . SER A 1 91 ? -3.027 -8.181 1.756 1.00 93.69 91 SER A CA 1
ATOM 707 C C . SER A 1 91 ? -3.351 -9.125 2.910 1.00 93.69 91 SER A C 1
ATOM 709 O O . SER A 1 91 ? -4.238 -8.827 3.705 1.00 93.69 91 SER A O 1
ATOM 711 N N . LYS A 1 92 ? -2.626 -10.248 3.034 1.00 93.25 92 LYS A N 1
ATOM 712 C CA . LYS A 1 92 ? -2.843 -11.245 4.095 1.00 93.25 92 LYS A CA 1
ATOM 713 C C . LYS A 1 92 ? -2.518 -10.688 5.480 1.00 93.25 92 LYS A C 1
ATOM 715 O O . LYS A 1 92 ? -3.389 -10.621 6.334 1.00 93.25 92 LYS A O 1
ATOM 720 N N . GLU A 1 93 ? -1.281 -10.251 5.649 1.00 91.88 93 GLU A N 1
ATOM 721 C CA . GLU A 1 93 ? -0.997 -8.873 6.011 1.00 91.88 93 GLU A CA 1
ATOM 722 C C . GLU A 1 93 ? -2.027 -8.068 6.829 1.00 91.88 93 GLU A C 1
ATOM 724 O O . GLU A 1 93 ? -2.335 -8.292 8.003 1.00 91.88 93 GLU A O 1
ATOM 729 N N . ALA A 1 94 ? -2.583 -7.098 6.107 1.00 91.69 94 ALA A N 1
ATOM 730 C CA . ALA A 1 94 ? -3.643 -6.211 6.539 1.00 91.69 94 ALA A CA 1
ATOM 731 C C . ALA A 1 94 ? -4.936 -6.930 6.962 1.00 91.69 94 ALA A C 1
ATOM 733 O O . ALA A 1 94 ? -5.595 -6.471 7.898 1.00 91.69 94 ALA A O 1
ATOM 734 N N . LEU A 1 95 ? -5.299 -8.045 6.310 1.00 93.81 95 LEU A N 1
ATOM 735 C CA . LEU A 1 95 ? -6.482 -8.836 6.665 1.00 93.81 95 LEU A CA 1
ATOM 736 C C . LEU A 1 95 ? -6.408 -9.323 8.114 1.00 93.81 95 LEU A C 1
ATOM 738 O O . LEU A 1 95 ? -7.354 -9.119 8.877 1.00 93.81 95 LEU A O 1
ATOM 742 N N . ASP A 1 96 ? -5.291 -9.944 8.491 1.00 91.50 96 ASP A N 1
ATOM 743 C CA . ASP A 1 96 ? -5.145 -10.604 9.788 1.00 91.50 96 ASP A CA 1
ATOM 744 C C . ASP A 1 96 ? -5.143 -9.606 10.942 1.00 91.50 96 ASP A C 1
ATOM 746 O O . ASP A 1 96 ? -5.793 -9.823 11.966 1.00 91.50 96 ASP A O 1
ATOM 750 N N . GLN A 1 97 ? -4.451 -8.485 10.769 1.00 86.81 97 GLN A N 1
ATOM 751 C CA . GLN A 1 97 ? -4.287 -7.508 11.843 1.00 86.81 97 GLN A CA 1
ATOM 752 C C . GLN A 1 97 ? -5.486 -6.606 12.021 1.00 86.81 97 GLN A C 1
ATOM 754 O O . GLN A 1 97 ? -5.916 -6.375 13.148 1.00 86.81 97 GLN A O 1
ATOM 759 N N . GLY A 1 98 ? -6.061 -6.143 10.911 1.00 88.19 98 GLY A N 1
ATOM 760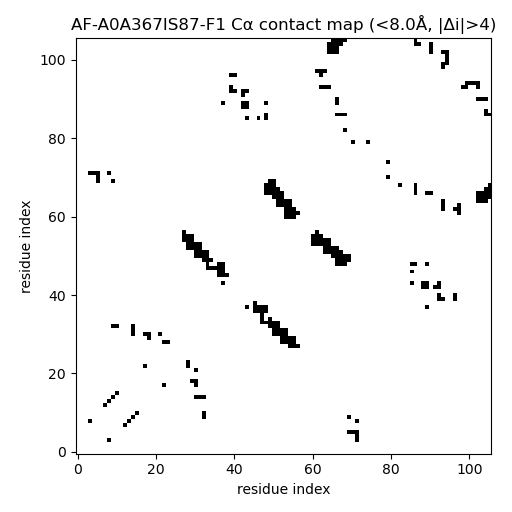 C CA . GLY A 1 98 ? -7.292 -5.368 10.953 1.00 88.19 98 GLY A CA 1
ATOM 761 C C . GLY A 1 98 ? -8.526 -6.232 11.226 1.00 88.19 98 GLY A C 1
ATOM 762 O O . GLY A 1 98 ? -9.624 -5.689 11.324 1.00 88.19 98 GLY A O 1
ATOM 763 N N . LYS A 1 99 ? -8.378 -7.568 11.309 1.00 90.25 99 LYS A N 1
ATOM 764 C CA . LYS A 1 99 ? -9.482 -8.545 11.377 1.00 90.25 99 LYS A CA 1
ATOM 765 C C . LYS A 1 99 ? -10.537 -8.266 10.299 1.00 90.25 99 LYS A C 1
ATOM 767 O O . LYS A 1 99 ? -11.746 -8.320 10.543 1.00 90.25 99 LYS A O 1
ATOM 772 N N . LEU A 1 100 ? -10.062 -7.908 9.107 1.00 91.31 100 LEU A N 1
ATOM 773 C CA . LEU A 1 100 ? -10.895 -7.466 7.998 1.00 91.31 100 LEU A CA 1
ATOM 774 C C . LEU A 1 100 ? -11.488 -8.671 7.266 1.00 91.31 100 LEU A C 1
ATOM 776 O O . LEU A 1 100 ? -10.907 -9.752 7.214 1.00 91.31 100 LEU A O 1
ATOM 780 N N . LYS A 1 101 ? -12.646 -8.469 6.636 1.00 94.44 101 LYS A N 1
ATOM 781 C CA . LYS A 1 101 ? -13.267 -9.478 5.757 1.00 94.44 101 LYS A CA 1
ATOM 782 C C . LYS A 1 101 ? -12.713 -9.449 4.330 1.00 94.44 101 LYS A C 1
ATOM 784 O O . LYS A 1 101 ? -12.995 -10.349 3.547 1.00 94.44 101 LYS A O 1
ATOM 789 N N . GLY A 1 102 ? -11.980 -8.395 3.987 1.00 93.25 102 GLY A N 1
ATOM 790 C CA . GLY A 1 102 ? -11.459 -8.139 2.654 1.00 93.25 102 GLY A CA 1
ATOM 791 C C . GLY A 1 102 ? -10.449 -6.999 2.687 1.00 93.25 102 GLY A C 1
ATOM 792 O O . GLY A 1 102 ? -10.613 -6.052 3.457 1.00 93.25 102 GLY A O 1
ATOM 793 N N . VAL A 1 103 ? -9.428 -7.098 1.841 1.00 92.75 103 VAL A N 1
ATOM 794 C CA . VAL A 1 103 ? -8.452 -6.037 1.571 1.00 92.75 103 VAL A CA 1
ATOM 795 C C . VAL A 1 103 ? -8.367 -5.871 0.064 1.00 92.75 103 VAL A C 1
ATOM 797 O O . VAL A 1 103 ? -8.383 -6.855 -0.676 1.00 92.75 103 VAL A O 1
ATOM 800 N N . MET A 1 104 ? -8.309 -4.623 -0.382 1.00 92.81 104 MET A N 1
ATOM 801 C CA . MET A 1 104 ? -8.058 -4.295 -1.773 1.00 92.81 104 MET A CA 1
ATOM 802 C C . MET A 1 104 ? -6.555 -4.117 -1.984 1.00 92.81 104 MET A C 1
ATOM 804 O O . MET A 1 104 ? -5.891 -3.427 -1.208 1.00 92.81 104 MET A O 1
ATOM 808 N N . ALA A 1 105 ? -6.043 -4.727 -3.051 1.00 93.38 105 ALA A N 1
ATOM 809 C CA . ALA A 1 105 ? -4.677 -4.537 -3.505 1.00 93.38 105 ALA A CA 1
ATOM 810 C C . ALA A 1 105 ? -4.634 -4.203 -4.994 1.00 93.38 105 ALA A C 1
ATOM 812 O O . ALA A 1 105 ? -5.491 -4.671 -5.747 1.00 93.38 105 ALA A O 1
ATOM 813 N N . PHE A 1 106 ? -3.655 -3.392 -5.392 1.00 90.06 106 PHE A N 1
ATOM 814 C CA . PHE A 1 106 ? -3.457 -2.949 -6.772 1.00 90.06 106 PHE A CA 1
ATOM 815 C C . PHE A 1 106 ? -1.979 -2.896 -7.162 1.00 90.06 106 PHE A C 1
ATOM 817 O O . PHE A 1 106 ? -1.135 -2.756 -6.246 1.00 90.06 106 PHE A O 1
#

Radius of gyration: 13.99 Å; Cα contacts (8 Å, |Δi|>4): 159; chains: 1; bounding box: 27×25×43 Å

Foldseek 3Di:
DDFQDQVNCCPVPVQVVCCVVPVDPQPQWAKDQKPAFLVLDPLLPRPIFRIWIFGDDPNHTLFIAETEHTDGPPDDPVNVVVRVVSNVSVFVVRCVRSVDPGHDYD